Protein AF-A0A1V4UEE6-F1 (afdb_monomer_lite)

Sequence (46 aa):
MHEITQETLDHLPDPIAKLVWEKWIAEGKARLITYREAQVCQTAPE

pLDDT: mean 78.9, std 14.29, range [40.94, 92.5]

Foldseek 3Di:
DAEDEPVCLVPDPDPVVNVVQVVCCVVVVYDHDYPVVVVVVVPPDD

Secondary structure (DSSP, 8-state):
-EEEEHHHHHS-S-HHHHHHHHHHHHTTSEEEE-HHHHHHHT----

Radius of gyration: 11.44 Å; chains: 1; bounding box: 31×22×19 Å

Structure (mmCIF, N/CA/C/O backbone):
data_AF-A0A1V4UEE6-F1
#
_entry.id   AF-A0A1V4UEE6-F1
#
loop_
_atom_site.group_PDB
_atom_site.id
_atom_site.type_symbol
_atom_site.label_atom_id
_atom_site.label_alt_id
_atom_site.label_comp_id
_atom_site.label_asym_id
_atom_site.label_entity_id
_atom_site.label_seq_id
_atom_site.pdbx_PDB_ins_code
_atom_site.Cartn_x
_atom_site.Cartn_y
_atom_site.Cartn_z
_atom_site.occupancy
_atom_site.B_iso_or_equiv
_atom_site.auth_seq_id
_atom_site.auth_comp_id
_atom_site.auth_asym_id
_atom_site.auth_atom_id
_atom_site.pdbx_PDB_model_num
ATOM 1 N N . MET A 1 1 ? 4.205 5.307 8.765 1.00 71.94 1 MET A N 1
ATOM 2 C CA . MET A 1 1 ? 3.200 5.669 7.743 1.00 71.94 1 MET A CA 1
ATOM 3 C C . MET A 1 1 ? 3.679 5.031 6.457 1.00 71.94 1 MET A C 1
ATOM 5 O O . MET A 1 1 ? 4.862 5.157 6.176 1.00 71.94 1 MET A O 1
ATOM 9 N N . HIS A 1 2 ? 2.848 4.245 5.781 1.00 82.38 2 HIS A N 1
ATOM 10 C CA . HIS A 1 2 ? 3.294 3.501 4.602 1.00 82.38 2 HIS A CA 1
ATOM 11 C C . HIS A 1 2 ? 3.161 4.350 3.343 1.00 82.38 2 HIS A C 1
ATOM 13 O O . HIS A 1 2 ? 2.133 4.983 3.127 1.00 82.38 2 HIS A O 1
ATOM 19 N N . GLU A 1 3 ? 4.179 4.340 2.500 1.00 85.81 3 GLU A N 1
ATOM 20 C CA . GLU A 1 3 ? 4.166 5.052 1.229 1.00 85.81 3 GLU A CA 1
ATOM 21 C C . GLU A 1 3 ? 4.097 4.036 0.095 1.00 85.81 3 GLU A C 1
ATOM 23 O O . GLU A 1 3 ? 4.812 3.033 0.105 1.00 85.81 3 GLU A O 1
ATOM 28 N N . ILE A 1 4 ? 3.214 4.281 -0.869 1.00 87.19 4 ILE A N 1
ATOM 29 C CA . ILE A 1 4 ? 3.119 3.471 -2.083 1.00 87.19 4 ILE A CA 1
ATOM 30 C C . ILE A 1 4 ? 3.005 4.379 -3.295 1.00 87.19 4 ILE A C 1
ATOM 32 O O . ILE A 1 4 ? 2.293 5.385 -3.270 1.00 87.19 4 ILE A O 1
ATOM 36 N N . THR A 1 5 ? 3.704 4.017 -4.367 1.00 87.94 5 THR A N 1
ATOM 37 C CA . THR A 1 5 ? 3.542 4.692 -5.650 1.00 87.94 5 THR A CA 1
ATOM 38 C C . THR A 1 5 ? 2.291 4.215 -6.360 1.00 87.94 5 THR A C 1
ATOM 40 O O . THR A 1 5 ? 1.916 3.047 -6.278 1.00 87.94 5 THR A O 1
ATOM 43 N N . GLN A 1 6 ? 1.671 5.113 -7.122 1.00 83.25 6 GLN A N 1
ATOM 44 C CA . GLN A 1 6 ? 0.521 4.759 -7.950 1.00 83.25 6 GLN A CA 1
ATOM 45 C C . GLN A 1 6 ? 0.831 3.614 -8.927 1.00 83.25 6 GLN A C 1
ATOM 47 O O . GLN A 1 6 ? -0.013 2.752 -9.126 1.00 83.25 6 GLN A O 1
ATOM 52 N N . GLU A 1 7 ? 2.053 3.561 -9.464 1.00 85.00 7 GLU A N 1
ATOM 53 C CA . GLU A 1 7 ? 2.5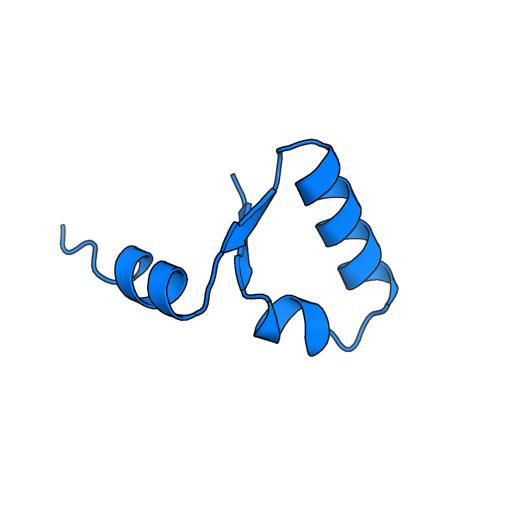10 2.458 -10.316 1.00 85.00 7 GLU A CA 1
ATOM 54 C C . GLU A 1 7 ? 2.522 1.129 -9.552 1.00 85.00 7 GLU A C 1
ATOM 56 O O . GLU A 1 7 ? 1.922 0.161 -10.001 1.00 85.00 7 GLU A O 1
ATOM 61 N N . THR A 1 8 ? 3.101 1.092 -8.347 1.00 84.19 8 THR A N 1
ATOM 62 C CA . THR A 1 8 ? 3.100 -0.126 -7.521 1.00 84.19 8 THR A CA 1
ATOM 63 C C . THR A 1 8 ? 1.680 -0.551 -7.165 1.00 84.19 8 THR A C 1
ATOM 65 O O . THR A 1 8 ? 1.376 -1.732 -7.235 1.00 84.19 8 THR A O 1
ATOM 68 N N . LEU A 1 9 ? 0.798 0.394 -6.819 1.00 85.25 9 LEU A N 1
ATOM 69 C CA . LEU A 1 9 ? -0.596 0.097 -6.478 1.00 85.25 9 LEU A CA 1
ATOM 70 C C . LEU A 1 9 ? -1.382 -0.483 -7.668 1.00 85.25 9 LEU A C 1
ATOM 72 O O . LEU A 1 9 ? -2.235 -1.347 -7.467 1.00 85.25 9 LEU A O 1
ATOM 76 N N . ASP A 1 10 ? -1.108 -0.009 -8.884 1.00 83.50 10 ASP A N 1
ATOM 77 C CA . ASP A 1 10 ? -1.774 -0.461 -10.110 1.00 83.50 10 ASP A CA 1
ATOM 78 C C . ASP A 1 10 ? -1.210 -1.793 -10.633 1.00 83.50 10 ASP A C 1
ATOM 80 O O . ASP A 1 10 ? -1.965 -2.650 -11.086 1.00 83.50 10 ASP A O 1
ATOM 84 N N . HIS A 1 11 ? 0.099 -2.012 -10.475 1.00 86.94 11 HIS A N 1
ATOM 85 C CA . HIS A 1 11 ? 0.795 -3.243 -10.858 1.00 86.94 11 HIS A CA 1
ATOM 86 C C . HIS A 1 11 ? 0.686 -4.381 -9.830 1.00 86.94 11 HIS A C 1
ATOM 88 O O . HIS A 1 11 ? 1.265 -5.450 -10.045 1.00 86.94 11 HIS A O 1
ATOM 94 N N . LEU A 1 12 ? -0.030 -4.191 -8.715 1.00 86.44 12 LEU A N 1
ATOM 95 C CA . LEU A 1 12 ? -0.225 -5.248 -7.723 1.00 86.44 12 LEU A CA 1
ATOM 96 C C . LEU A 1 12 ? -0.972 -6.438 -8.353 1.00 86.44 12 LEU A C 1
ATOM 98 O O . LEU A 1 12 ? -2.113 -6.279 -8.788 1.00 86.44 12 LEU A O 1
ATOM 102 N N . PRO A 1 13 ? -0.376 -7.645 -8.357 1.00 81.62 13 PRO A N 1
ATOM 103 C CA . PRO A 1 13 ? -1.018 -8.830 -8.923 1.00 81.62 13 PRO A CA 1
ATOM 104 C C . PRO A 1 13 ? -2.196 -9.316 -8.064 1.00 81.62 13 PRO A C 1
ATOM 106 O O . PRO A 1 13 ? -3.097 -9.985 -8.565 1.00 81.62 13 PRO A O 1
ATOM 109 N N . ASP A 1 14 ? -2.207 -8.956 -6.777 1.00 87.44 14 ASP A N 1
ATOM 110 C CA . ASP A 1 14 ? -3.226 -9.354 -5.817 1.00 87.44 14 ASP A CA 1
ATOM 111 C C . ASP A 1 14 ? -4.305 -8.271 -5.655 1.00 87.44 14 ASP A C 1
ATOM 113 O O . ASP A 1 14 ? -4.044 -7.207 -5.077 1.00 87.44 14 ASP A O 1
ATOM 117 N N . PRO A 1 15 ? -5.563 -8.542 -6.049 1.00 83.31 15 PRO A N 1
ATOM 118 C CA . PRO A 1 15 ? -6.655 -7.582 -5.888 1.00 83.31 15 PRO A CA 1
ATOM 119 C C . PRO A 1 15 ? -6.952 -7.277 -4.411 1.00 83.31 15 PRO A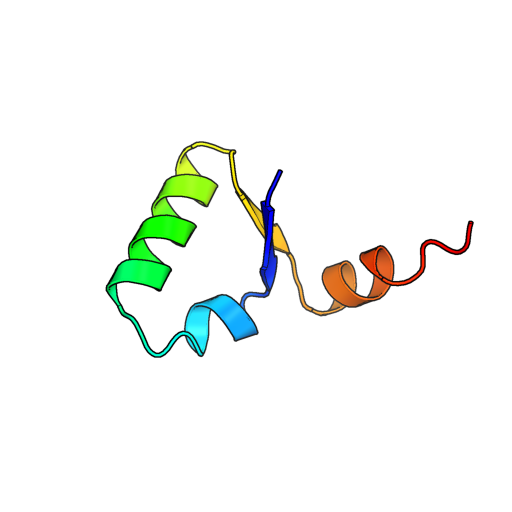 C 1
ATOM 121 O O . PRO A 1 15 ? -7.401 -6.182 -4.077 1.00 83.31 15 PRO A O 1
ATOM 124 N N . ILE A 1 16 ? -6.653 -8.216 -3.503 1.00 89.75 16 ILE A N 1
ATOM 125 C CA . ILE A 1 16 ? -6.766 -7.998 -2.054 1.00 89.75 16 ILE A CA 1
ATOM 126 C C . ILE A 1 16 ? -5.714 -6.995 -1.571 1.00 89.75 16 ILE A C 1
ATOM 128 O O . ILE A 1 16 ? -6.025 -6.143 -0.740 1.00 89.75 16 ILE A O 1
ATOM 132 N N . ALA A 1 17 ? -4.488 -7.053 -2.097 1.00 87.06 17 ALA A N 1
ATOM 133 C CA . ALA A 1 17 ? -3.437 -6.118 -1.711 1.00 87.06 17 ALA A CA 1
ATOM 134 C C . ALA A 1 17 ? -3.820 -4.679 -2.085 1.00 87.06 17 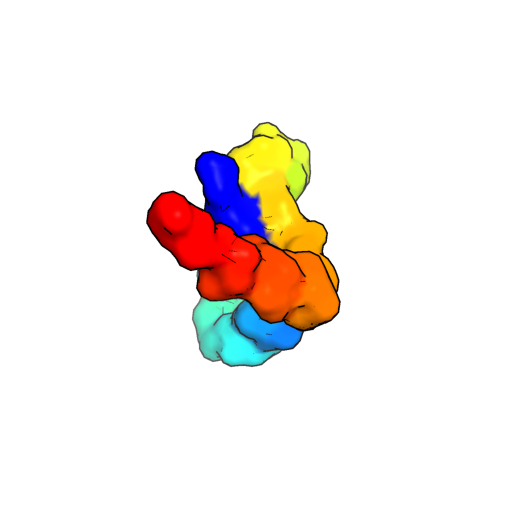ALA A C 1
ATOM 136 O O . ALA A 1 17 ? -3.654 -3.774 -1.268 1.00 87.06 17 ALA A O 1
ATOM 137 N N . LYS A 1 18 ? -4.421 -4.482 -3.266 1.00 87.31 18 LYS A N 1
ATOM 138 C CA . LYS A 1 18 ? -4.962 -3.183 -3.689 1.00 87.31 18 LYS A CA 1
ATOM 139 C C . LYS A 1 18 ? -6.011 -2.654 -2.705 1.00 87.31 18 LYS A C 1
ATOM 141 O O . LYS A 1 18 ? -5.864 -1.544 -2.204 1.00 87.31 18 LYS A O 1
ATOM 146 N N . LEU A 1 19 ? -6.984 -3.486 -2.328 1.00 90.19 19 LEU A N 1
ATOM 147 C CA . LEU A 1 19 ? -8.015 -3.143 -1.337 1.00 90.19 19 LEU A CA 1
ATOM 148 C C . LEU A 1 19 ? -7.438 -2.770 0.037 1.00 90.19 19 LEU A C 1
ATOM 150 O O . LEU A 1 19 ? -7.921 -1.838 0.680 1.00 90.19 19 LEU A O 1
ATOM 154 N N . VAL A 1 20 ? -6.410 -3.484 0.504 1.00 91.88 20 VAL A N 1
ATOM 155 C CA . VAL A 1 20 ? -5.739 -3.176 1.779 1.00 91.88 20 VAL A CA 1
ATOM 156 C C . VAL A 1 20 ? -5.062 -1.811 1.714 1.00 91.88 20 VAL A C 1
ATOM 158 O O . VAL A 1 20 ? -5.228 -1.011 2.637 1.00 91.88 20 VAL A O 1
ATOM 161 N N . TRP A 1 21 ? -4.352 -1.522 0.623 1.00 90.75 21 TRP A N 1
ATOM 162 C CA . TRP A 1 21 ? -3.720 -0.222 0.414 1.00 90.75 21 TRP A CA 1
ATOM 163 C C . TRP A 1 21 ? -4.740 0.909 0.320 1.00 90.75 21 TRP A C 1
ATOM 165 O O . TRP A 1 21 ? -4.587 1.907 1.019 1.00 90.75 21 TRP A O 1
ATOM 175 N N . GLU A 1 22 ? -5.809 0.746 -0.459 1.00 88.50 22 GLU A N 1
ATOM 176 C CA . GLU A 1 22 ? -6.895 1.731 -0.551 1.00 88.50 22 GLU A CA 1
ATOM 177 C C . GLU A 1 22 ? -7.524 2.005 0.819 1.00 88.50 22 GLU A C 1
ATOM 179 O O . GLU A 1 22 ? -7.718 3.163 1.202 1.00 88.50 22 GLU A O 1
ATOM 184 N N . LYS A 1 23 ? -7.759 0.953 1.612 1.00 92.50 23 LYS A N 1
ATOM 185 C CA . LYS A 1 23 ? -8.275 1.088 2.976 1.00 92.50 23 LYS A CA 1
ATOM 186 C C . LYS A 1 23 ? -7.293 1.823 3.888 1.00 92.50 23 LYS A C 1
ATOM 188 O O . LYS A 1 23 ? -7.700 2.687 4.660 1.00 92.50 23 LYS A O 1
ATOM 193 N N . TRP A 1 24 ? -6.001 1.525 3.794 1.00 91.88 24 TRP A N 1
ATOM 194 C CA . TRP A 1 24 ? -4.978 2.221 4.573 1.00 91.88 24 TRP A CA 1
ATOM 195 C C . TRP A 1 24 ? -4.830 3.687 4.171 1.00 91.88 24 TRP A C 1
ATOM 197 O O . TRP A 1 24 ? -4.596 4.517 5.048 1.00 91.88 24 TRP A O 1
ATOM 207 N N . ILE A 1 25 ? -4.987 4.019 2.888 1.00 89.44 25 ILE A N 1
ATOM 208 C CA . ILE A 1 25 ? -4.983 5.404 2.402 1.00 89.44 25 ILE A CA 1
ATOM 209 C C . ILE A 1 25 ? -6.199 6.152 2.95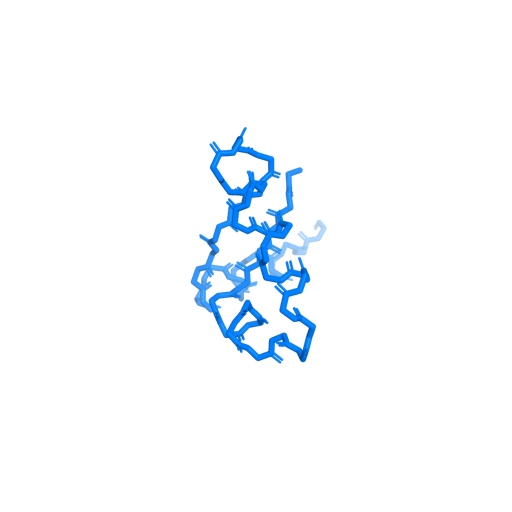8 1.00 89.44 25 ILE A C 1
ATOM 211 O O . ILE A 1 25 ? -6.049 7.248 3.494 1.00 89.44 25 ILE A O 1
ATOM 215 N N . ALA A 1 26 ? -7.382 5.533 2.918 1.00 90.12 26 ALA A N 1
ATOM 216 C CA . ALA A 1 26 ? -8.603 6.099 3.489 1.00 90.12 26 ALA A CA 1
ATOM 217 C C . ALA A 1 26 ? -8.525 6.276 5.020 1.00 90.12 26 ALA A C 1
ATOM 219 O O . ALA A 1 26 ? -9.028 7.261 5.554 1.00 90.12 26 ALA A O 1
ATOM 220 N N . GLU A 1 27 ? -7.864 5.356 5.729 1.00 92.19 27 GLU A N 1
ATOM 221 C CA . GLU A 1 27 ? -7.600 5.461 7.173 1.00 92.19 27 GLU A CA 1
ATOM 222 C C . GLU A 1 27 ? -6.451 6.433 7.518 1.00 92.19 27 GLU A C 1
ATOM 224 O O . GLU A 1 27 ? -6.190 6.670 8.698 1.00 92.19 27 GLU A O 1
ATOM 229 N N . GLY A 1 28 ? -5.725 6.973 6.530 1.00 88.25 28 GLY A N 1
ATOM 230 C CA . GLY A 1 28 ? -4.542 7.814 6.754 1.00 88.25 28 GLY A CA 1
ATOM 231 C C . GLY A 1 28 ? -3.316 7.055 7.284 1.00 88.25 28 GLY A C 1
ATOM 232 O O . GLY A 1 28 ? -2.351 7.664 7.743 1.00 88.25 28 GLY A O 1
ATOM 233 N N . LYS A 1 29 ? -3.327 5.719 7.229 1.00 88.12 29 LYS A N 1
ATOM 234 C CA . LYS A 1 29 ? -2.192 4.846 7.586 1.00 88.12 29 LYS A CA 1
ATOM 235 C C . LYS A 1 29 ? -1.180 4.719 6.450 1.00 88.12 29 LYS A C 1
ATOM 237 O O . LYS A 1 29 ? 0.012 4.503 6.706 1.00 88.12 29 LYS A O 1
ATOM 242 N N . ALA A 1 30 ? -1.655 4.876 5.218 1.00 88.88 30 ALA A N 1
ATOM 243 C CA . ALA A 1 30 ? -0.846 4.922 4.016 1.00 88.88 30 ALA A CA 1
ATOM 244 C C . ALA A 1 30 ? -1.040 6.233 3.256 1.00 88.88 30 ALA A C 1
ATOM 246 O O . ALA A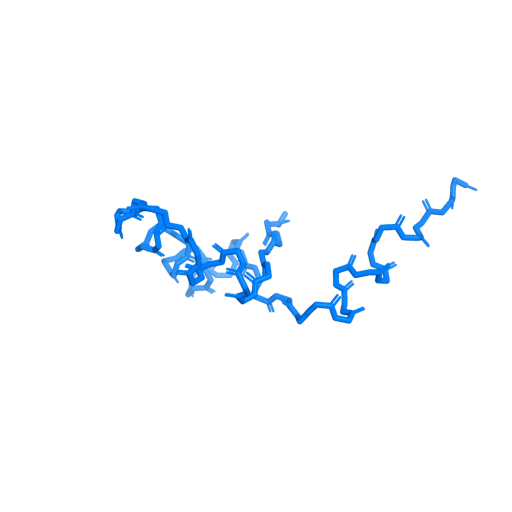 1 30 ? -2.053 6.916 3.401 1.00 88.88 30 ALA A O 1
ATOM 247 N N . ARG A 1 31 ? -0.060 6.575 2.426 1.00 86.25 31 ARG A N 1
ATOM 248 C CA . ARG A 1 31 ? -0.106 7.732 1.545 1.00 86.25 31 ARG A CA 1
ATOM 249 C C . ARG A 1 31 ? 0.286 7.298 0.142 1.00 86.25 31 ARG A C 1
ATOM 251 O O . ARG A 1 31 ? 1.320 6.660 -0.054 1.00 86.25 31 ARG A O 1
ATOM 258 N N . LEU A 1 32 ? -0.567 7.637 -0.817 1.00 86.50 32 LEU A N 1
ATOM 259 C CA . LEU A 1 32 ? -0.239 7.505 -2.225 1.00 86.50 32 LEU A CA 1
ATOM 260 C C . LEU A 1 32 ? 0.743 8.623 -2.567 1.00 86.50 32 LEU A C 1
ATOM 262 O O . LEU A 1 32 ? 0.392 9.799 -2.459 1.00 86.50 32 LEU A O 1
ATOM 266 N N . ILE A 1 33 ? 1.964 8.252 -2.927 1.00 83.81 33 ILE A N 1
ATOM 267 C CA . ILE A 1 33 ? 3.000 9.195 -3.340 1.00 83.81 33 ILE A CA 1
ATOM 268 C C . ILE A 1 33 ? 3.205 9.094 -4.847 1.00 83.81 33 ILE A C 1
ATOM 270 O O . ILE A 1 33 ? 3.081 8.024 -5.453 1.00 83.81 33 ILE A O 1
ATOM 274 N N . THR A 1 34 ? 3.507 10.216 -5.489 1.00 79.44 34 THR A N 1
ATOM 275 C CA . THR A 1 34 ? 3.865 10.186 -6.911 1.00 79.44 34 THR A CA 1
ATOM 276 C C . THR A 1 34 ? 5.273 9.616 -7.100 1.00 79.44 34 THR A C 1
ATOM 278 O O . THR A 1 34 ? 6.109 9.690 -6.204 1.00 79.44 34 THR A O 1
ATOM 281 N N . TYR A 1 35 ? 5.575 9.063 -8.283 1.00 70.25 35 TYR A N 1
ATOM 282 C CA . TYR A 1 35 ? 6.919 8.547 -8.609 1.00 70.25 35 TYR A CA 1
ATOM 283 C C . TYR A 1 35 ? 8.030 9.575 -8.320 1.00 70.25 35 TYR A C 1
ATOM 285 O O . TYR A 1 35 ? 9.110 9.235 -7.845 1.00 70.25 35 TYR A O 1
ATOM 293 N N . ARG A 1 36 ? 7.731 10.860 -8.536 1.00 68.25 36 ARG A N 1
ATOM 294 C CA . ARG A 1 36 ? 8.642 11.970 -8.248 1.00 68.25 36 ARG A CA 1
ATOM 295 C C . ARG A 1 36 ? 8.911 12.143 -6.751 1.00 68.25 36 ARG A C 1
ATOM 297 O O . ARG A 1 36 ? 10.039 12.429 -6.377 1.00 68.25 36 ARG A O 1
ATOM 304 N N . GLU A 1 37 ? 7.902 11.952 -5.908 1.00 65.44 37 GLU A N 1
ATOM 305 C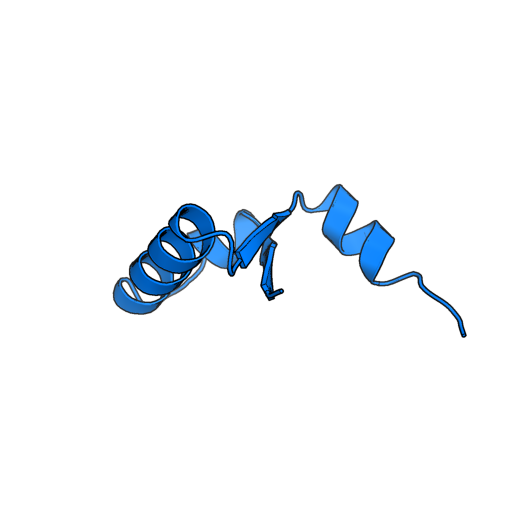 CA . GLU A 1 37 ? 8.044 11.998 -4.448 1.00 65.44 37 GLU A CA 1
ATOM 306 C C . GLU A 1 37 ? 8.761 10.757 -3.912 1.00 65.44 37 GLU A C 1
ATOM 308 O O . GLU A 1 37 ? 9.617 10.880 -3.041 1.00 65.44 37 GLU A O 1
ATOM 313 N N . ALA A 1 38 ? 8.506 9.580 -4.493 1.00 66.38 38 ALA A N 1
ATOM 314 C CA . ALA A 1 38 ? 9.222 8.353 -4.138 1.00 66.38 38 ALA A CA 1
ATOM 315 C C . ALA A 1 38 ? 10.728 8.473 -4.392 1.00 66.38 38 ALA A C 1
ATOM 317 O O . ALA A 1 38 ? 11.535 8.015 -3.585 1.00 66.38 38 ALA A O 1
ATOM 318 N N . GLN A 1 39 ? 11.106 9.139 -5.484 1.00 62.62 39 GLN A N 1
ATOM 319 C CA . GLN A 1 39 ? 12.504 9.394 -5.813 1.00 62.62 39 GLN A CA 1
ATOM 320 C C . GLN A 1 39 ? 13.158 10.403 -4.852 1.00 62.62 39 GLN A C 1
ATOM 322 O O . GLN A 1 39 ? 14.336 10.267 -4.543 1.00 62.62 39 GLN A O 1
ATOM 327 N N . VAL A 1 40 ? 12.393 11.373 -4.336 1.00 58.53 40 VAL A N 1
ATOM 328 C CA . VAL A 1 40 ? 12.873 12.360 -3.353 1.00 58.53 40 VAL A CA 1
ATOM 329 C C . VAL A 1 40 ? 13.034 11.736 -1.960 1.00 58.53 40 VAL A C 1
ATOM 331 O O . VAL A 1 40 ? 14.017 12.033 -1.281 1.00 58.53 40 VAL A O 1
ATOM 334 N N . CYS A 1 41 ? 12.144 10.823 -1.553 1.00 54.28 41 CYS A N 1
ATOM 335 C CA . CYS A 1 41 ? 12.236 10.116 -0.267 1.00 54.28 41 CYS A CA 1
ATOM 336 C C . CYS A 1 41 ? 13.363 9.066 -0.207 1.00 54.28 41 CYS A C 1
ATOM 338 O O . CYS A 1 41 ? 13.794 8.711 0.886 1.00 54.28 41 CYS A O 1
ATOM 340 N N . GLN A 1 42 ? 13.877 8.583 -1.345 1.00 56.03 42 GLN A N 1
ATOM 341 C CA . GLN A 1 42 ? 15.046 7.684 -1.375 1.00 56.03 42 GLN A CA 1
ATOM 342 C C . GLN A 1 42 ? 16.390 8.425 -1.297 1.00 56.03 42 GLN A C 1
ATOM 344 O O . GLN A 1 42 ? 17.422 7.808 -1.048 1.00 56.03 42 GLN A O 1
ATOM 349 N N . THR A 1 43 ? 16.388 9.747 -1.468 1.00 49.75 43 THR A N 1
ATOM 350 C CA . THR A 1 43 ? 17.565 10.616 -1.325 1.00 49.75 43 THR A CA 1
ATOM 351 C C . THR A 1 43 ? 17.573 11.348 0.017 1.00 49.75 43 THR A C 1
ATOM 353 O O . THR A 1 43 ? 17.741 12.564 0.065 1.00 49.75 43 THR A O 1
ATOM 356 N N . ALA A 1 44 ? 17.413 10.615 1.117 1.00 45.66 44 ALA A N 1
ATOM 357 C CA . ALA A 1 44 ? 17.904 11.064 2.416 1.00 45.66 44 ALA A CA 1
ATOM 358 C C . ALA A 1 44 ? 19.272 10.399 2.661 1.00 45.66 44 ALA A C 1
ATOM 360 O O . ALA A 1 44 ? 19.305 9.280 3.173 1.00 45.66 44 ALA A O 1
ATOM 361 N N . PRO A 1 45 ? 20.400 11.006 2.238 1.00 46.12 45 PRO A N 1
ATOM 362 C CA . PRO A 1 45 ? 21.685 10.658 2.821 1.00 46.12 45 PRO A CA 1
ATOM 363 C C . PRO A 1 45 ? 21.688 11.079 4.300 1.00 46.12 45 PRO A C 1
ATOM 365 O O . PRO A 1 45 ? 21.108 12.106 4.657 1.00 46.12 45 PRO A O 1
ATOM 368 N N . GLU A 1 46 ? 22.290 10.215 5.113 1.00 40.94 46 GLU A N 1
ATOM 369 C CA . GLU A 1 46 ? 22.526 10.318 6.562 1.00 40.94 46 GLU A CA 1
ATOM 370 C C . GLU A 1 46 ? 23.095 11.665 7.038 1.00 40.94 46 GLU A C 1
ATOM 372 O O . GLU A 1 46 ? 23.884 12.294 6.292 1.00 40.94 46 GLU A O 1
#